Protein AF-A0A7W4D1I3-F1 (afdb_monomer_lite)

Radius of gyration: 10.97 Å; chains: 1; bounding box: 25×19×31 Å

Structure (mmCIF, N/CA/C/O backbone):
data_AF-A0A7W4D1I3-F1
#
_entry.id   AF-A0A7W4D1I3-F1
#
loop_
_atom_site.group_PDB
_atom_site.id
_atom_site.type_symbol
_atom_site.label_atom_id
_atom_site.label_alt_id
_atom_site.label_comp_id
_atom_site.label_asym_id
_atom_site.label_entity_id
_atom_site.label_seq_id
_atom_site.pdbx_PDB_ins_code
_atom_site.Cartn_x
_atom_site.Cartn_y
_atom_site.Cartn_z
_atom_site.occupancy
_atom_site.B_iso_or_equiv
_atom_site.auth_seq_id
_atom_site.auth_comp_id
_atom_site.auth_asym_id
_atom_site.auth_atom_id
_atom_site.pdbx_PDB_model_num
ATOM 1 N N . MET A 1 1 ? 1.838 0.924 17.418 1.00 68.94 1 MET A N 1
ATOM 2 C CA . MET A 1 1 ? 2.369 1.300 16.102 1.00 68.94 1 MET A CA 1
ATOM 3 C C . MET A 1 1 ? 2.789 0.064 15.322 1.00 68.94 1 MET A C 1
ATOM 5 O O . MET A 1 1 ? 3.802 -0.553 15.642 1.00 68.94 1 MET A O 1
ATOM 9 N N . SER A 1 2 ? 1.959 -0.327 14.356 1.00 83.38 2 SER A N 1
ATOM 10 C CA . SER A 1 2 ? 2.172 -1.492 13.491 1.00 83.38 2 SER A CA 1
ATOM 11 C C . SER A 1 2 ? 2.719 -1.035 12.139 1.00 83.38 2 SER A C 1
ATOM 13 O O . SER A 1 2 ? 2.307 0.009 11.633 1.00 83.38 2 SER A O 1
ATOM 15 N N . GLN A 1 3 ? 3.639 -1.803 11.556 1.00 85.00 3 GLN A N 1
ATOM 16 C CA . GLN A 1 3 ? 4.206 -1.560 10.227 1.00 85.00 3 GLN A CA 1
ATOM 17 C C . GLN A 1 3 ? 3.874 -2.740 9.303 1.00 85.00 3 GLN A C 1
ATOM 19 O O . GLN A 1 3 ? 3.926 -3.885 9.748 1.00 85.00 3 GLN A O 1
ATOM 24 N N . ARG A 1 4 ? 3.530 -2.467 8.038 1.00 87.75 4 ARG A N 1
ATOM 25 C CA . ARG A 1 4 ? 3.305 -3.464 6.977 1.00 87.75 4 ARG A CA 1
ATOM 26 C C . ARG A 1 4 ? 4.057 -3.048 5.707 1.00 87.75 4 ARG A C 1
ATOM 28 O O . ARG A 1 4 ? 4.040 -1.866 5.363 1.00 87.75 4 ARG A O 1
ATOM 35 N N . GLY A 1 5 ? 4.721 -3.997 5.049 1.00 88.75 5 GLY A N 1
ATOM 36 C CA . GLY A 1 5 ? 5.416 -3.788 3.777 1.00 88.75 5 GLY A CA 1
ATOM 37 C C . GLY A 1 5 ? 4.616 -4.330 2.595 1.00 88.75 5 GLY A C 1
ATOM 38 O O . GLY A 1 5 ? 3.928 -5.345 2.722 1.00 88.75 5 GLY A O 1
ATOM 39 N N . TYR A 1 6 ? 4.693 -3.652 1.452 1.00 87.56 6 TYR A N 1
ATOM 40 C CA . TYR A 1 6 ? 4.079 -4.086 0.200 1.00 87.56 6 TYR A CA 1
ATOM 41 C C . TYR A 1 6 ? 4.999 -3.818 -0.981 1.00 87.56 6 TYR A C 1
ATOM 43 O O . TYR A 1 6 ? 5.566 -2.736 -1.076 1.00 87.56 6 TYR A O 1
ATOM 51 N N . SER A 1 7 ? 5.073 -4.755 -1.918 1.00 86.81 7 SER A N 1
ATOM 52 C CA . SER A 1 7 ? 5.957 -4.659 -3.079 1.00 86.81 7 SER A CA 1
ATOM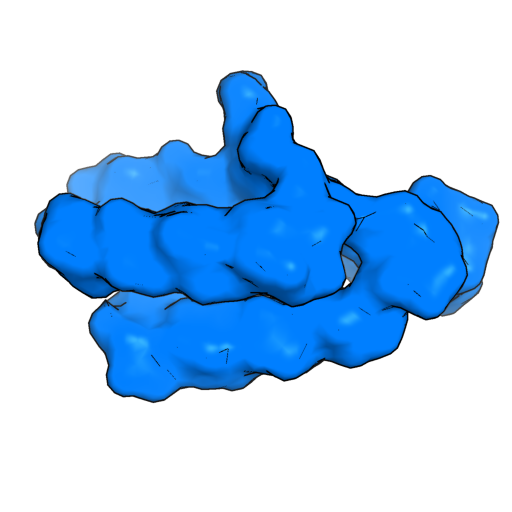 53 C C . SER A 1 7 ? 5.166 -4.809 -4.378 1.00 86.81 7 SER A C 1
ATOM 55 O O . SER A 1 7 ? 4.246 -5.624 -4.495 1.00 86.81 7 SER A O 1
ATOM 57 N N . PHE A 1 8 ? 5.534 -4.016 -5.376 1.00 83.75 8 PHE A N 1
ATOM 58 C CA . PHE A 1 8 ? 4.975 -4.003 -6.721 1.00 83.75 8 PHE A CA 1
ATOM 59 C C . PHE A 1 8 ? 6.013 -4.516 -7.713 1.00 83.75 8 PHE A C 1
ATOM 61 O O . PHE A 1 8 ? 7.179 -4.129 -7.663 1.00 83.75 8 PHE A O 1
ATOM 68 N N . ASP A 1 9 ? 5.581 -5.334 -8.672 1.00 80.06 9 ASP A N 1
ATOM 69 C CA . ASP A 1 9 ? 6.430 -5.713 -9.803 1.00 80.06 9 ASP A CA 1
ATOM 70 C C . ASP A 1 9 ? 6.786 -4.469 -10.655 1.00 80.06 9 ASP A C 1
ATOM 72 O O . ASP A 1 9 ? 6.024 -3.501 -10.700 1.00 80.06 9 ASP A O 1
ATOM 76 N N . ALA A 1 10 ? 7.903 -4.495 -11.395 1.00 74.62 10 ALA A N 1
ATOM 77 C CA . ALA A 1 10 ? 8.417 -3.338 -12.153 1.00 74.62 10 ALA A CA 1
ATOM 78 C C . ALA A 1 10 ? 7.387 -2.670 -13.092 1.00 74.62 10 ALA A C 1
ATOM 80 O O . ALA A 1 10 ? 7.366 -1.452 -13.244 1.00 74.62 10 ALA A O 1
ATOM 81 N N . GLN A 1 11 ? 6.470 -3.448 -13.681 1.00 75.50 11 GLN A N 1
ATOM 82 C CA . GLN A 1 11 ? 5.395 -2.927 -14.542 1.00 75.50 11 GLN A CA 1
ATOM 83 C C . GLN A 1 11 ? 4.353 -2.084 -13.788 1.00 75.50 11 GLN A C 1
ATOM 85 O O . GLN A 1 11 ? 3.643 -1.280 -14.392 1.00 75.50 11 GLN A O 1
ATOM 90 N N . ARG A 1 12 ? 4.232 -2.288 -12.475 1.00 71.31 12 ARG A N 1
ATOM 91 C CA . ARG A 1 12 ? 3.259 -1.638 -11.589 1.00 71.31 12 ARG A CA 1
ATOM 92 C C . ARG A 1 12 ? 3.911 -0.672 -10.613 1.00 71.31 12 ARG A C 1
ATOM 94 O O . ARG A 1 12 ? 3.227 -0.179 -9.728 1.00 71.31 12 ARG A O 1
ATOM 101 N N . ALA A 1 13 ? 5.191 -0.368 -10.789 1.00 73.44 13 ALA A N 1
ATOM 102 C CA . ALA A 1 13 ? 5.911 0.505 -9.880 1.00 73.44 13 ALA A CA 1
ATOM 103 C C . ALA A 1 13 ? 5.314 1.930 -9.816 1.00 73.44 13 ALA A C 1
ATOM 105 O O . ALA A 1 13 ? 5.299 2.527 -8.751 1.00 73.44 13 ALA A O 1
ATOM 106 N N . HIS A 1 14 ? 4.681 2.411 -10.898 1.00 75.12 14 HIS A N 1
ATOM 107 C CA . HIS A 1 14 ? 3.899 3.662 -10.909 1.00 75.12 14 HIS A CA 1
ATOM 108 C C . HIS A 1 14 ? 2.701 3.669 -9.944 1.00 75.12 14 HIS A C 1
ATOM 110 O O . HIS A 1 14 ? 2.216 4.729 -9.573 1.00 75.12 14 HIS A O 1
ATOM 116 N N . ARG A 1 15 ? 2.192 2.492 -9.553 1.00 80.75 15 ARG A N 1
ATOM 117 C CA . ARG A 1 15 ? 1.094 2.386 -8.584 1.00 80.75 15 ARG A CA 1
ATOM 118 C C . ARG A 1 15 ? 1.571 2.556 -7.151 1.00 80.75 15 ARG A C 1
ATOM 120 O O . ARG A 1 15 ? 0.738 2.609 -6.248 1.00 80.75 15 ARG A O 1
ATOM 127 N N . ALA A 1 16 ? 2.885 2.604 -6.929 1.00 81.06 16 ALA A N 1
ATOM 128 C CA . ALA A 1 16 ? 3.396 2.788 -5.592 1.00 81.06 16 ALA A CA 1
ATOM 129 C C . ALA A 1 16 ? 3.067 4.189 -5.056 1.00 81.06 16 ALA A C 1
ATOM 131 O O . ALA A 1 16 ? 2.611 4.314 -3.924 1.00 81.06 16 ALA A O 1
ATOM 132 N N . ASP A 1 17 ? 3.164 5.220 -5.899 1.00 81.56 17 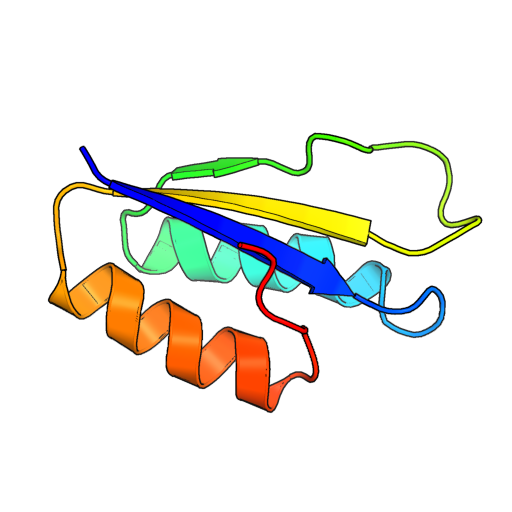ASP A N 1
ATOM 133 C CA . ASP A 1 17 ? 2.731 6.579 -5.557 1.00 81.56 17 ASP A CA 1
ATOM 134 C C . ASP A 1 17 ? 1.230 6.648 -5.235 1.00 81.56 17 ASP A C 1
ATOM 136 O O . ASP A 1 17 ? 0.828 7.263 -4.245 1.00 81.56 17 ASP A O 1
ATOM 140 N N . ASP A 1 18 ? 0.390 5.965 -6.024 1.00 87.06 18 ASP A N 1
ATOM 141 C CA . ASP A 1 18 ? -1.054 5.875 -5.764 1.00 87.06 18 ASP A CA 1
ATOM 142 C C . ASP A 1 18 ? -1.335 5.244 -4.396 1.00 87.06 18 ASP A C 1
ATOM 144 O O . ASP A 1 18 ? -2.218 5.686 -3.66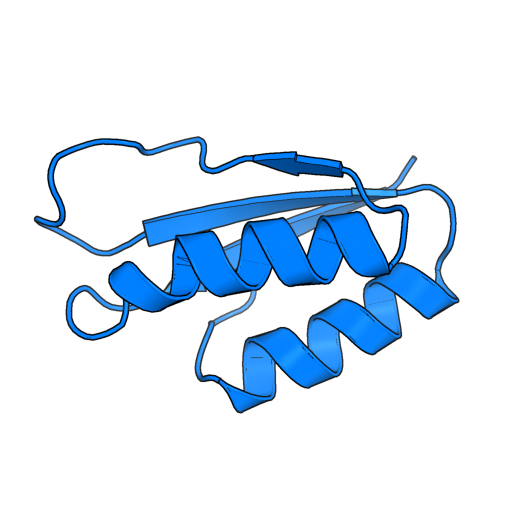2 1.00 87.06 18 ASP A O 1
ATOM 148 N N . ALA A 1 19 ? -0.568 4.217 -4.033 1.00 88.50 19 ALA A N 1
ATOM 149 C CA . ALA A 1 19 ? -0.696 3.547 -2.752 1.00 88.50 19 ALA A CA 1
ATOM 150 C C . ALA A 1 19 ? -0.173 4.387 -1.577 1.00 88.50 19 ALA A C 1
ATOM 152 O O . ALA A 1 19 ? -0.773 4.346 -0.504 1.00 88.50 19 ALA A O 1
ATOM 153 N N . VAL A 1 20 ? 0.859 5.215 -1.760 1.00 88.31 20 VAL A N 1
ATOM 154 C CA . VAL A 1 20 ? 1.250 6.209 -0.744 1.00 88.31 20 VAL A CA 1
ATOM 155 C C . VAL A 1 20 ? 0.118 7.216 -0.514 1.00 88.31 20 VAL A C 1
ATOM 157 O O . VAL A 1 20 ? -0.258 7.466 0.632 1.00 88.31 20 VAL A O 1
ATOM 160 N N . ASN A 1 21 ? -0.487 7.733 -1.587 1.00 89.31 21 ASN A N 1
ATOM 161 C CA . ASN A 1 21 ? -1.613 8.665 -1.488 1.00 89.31 21 ASN A CA 1
ATOM 162 C C . ASN A 1 21 ? -2.832 8.023 -0.805 1.00 89.31 21 ASN A C 1
ATOM 164 O O . ASN A 1 21 ? -3.398 8.605 0.117 1.00 89.31 21 ASN A O 1
ATOM 168 N N . ALA A 1 22 ? -3.188 6.792 -1.184 1.00 90.81 22 ALA A N 1
ATOM 169 C CA . ALA A 1 22 ? -4.299 6.064 -0.575 1.00 90.81 22 ALA A CA 1
ATOM 170 C C . ALA A 1 22 ? -4.075 5.785 0.922 1.00 90.81 22 ALA A C 1
ATOM 172 O O . ALA A 1 22 ? -5.013 5.854 1.715 1.00 90.81 22 ALA A O 1
ATOM 173 N N . ALA A 1 23 ? -2.838 5.495 1.335 1.00 90.94 23 ALA A N 1
ATOM 174 C CA . ALA A 1 23 ? -2.503 5.357 2.748 1.00 90.94 23 ALA A CA 1
ATOM 175 C C . ALA A 1 23 ? -2.686 6.684 3.503 1.00 90.94 23 ALA A C 1
ATOM 177 O O . ALA A 1 23 ? -3.268 6.689 4.588 1.00 90.94 23 ALA A O 1
ATOM 178 N N . HIS A 1 24 ? -2.257 7.807 2.920 1.00 89.94 24 HIS A N 1
ATOM 179 C CA . HIS A 1 24 ? -2.439 9.135 3.514 1.00 89.94 24 HIS A CA 1
ATOM 180 C C . HIS A 1 24 ? -3.919 9.525 3.648 1.00 89.94 24 HIS A C 1
ATOM 182 O O . HIS A 1 24 ? -4.308 10.052 4.691 1.00 89.94 24 HIS A O 1
ATOM 188 N N . ASP A 1 25 ? -4.757 9.200 2.659 1.00 91.56 25 ASP A N 1
ATOM 189 C CA . ASP A 1 25 ? -6.212 9.412 2.722 1.00 91.56 25 ASP A CA 1
ATOM 190 C C . ASP A 1 25 ? -6.874 8.614 3.860 1.00 91.56 25 ASP A C 1
ATOM 192 O O . ASP A 1 25 ? -7.880 9.038 4.432 1.00 91.56 25 ASP A O 1
ATOM 196 N N . LEU A 1 26 ? -6.288 7.471 4.229 1.00 89.69 26 LEU A N 1
ATOM 197 C CA . LEU A 1 26 ? -6.707 6.645 5.365 1.00 89.69 26 LEU A CA 1
ATOM 198 C C . LEU A 1 26 ? -6.087 7.088 6.703 1.00 89.69 26 LEU A C 1
ATOM 200 O O . LEU A 1 26 ? -6.322 6.447 7.727 1.00 89.69 26 LEU A O 1
ATOM 204 N N . GLY A 1 27 ? -5.296 8.167 6.720 1.00 90.69 27 GLY A N 1
ATOM 205 C CA . GLY A 1 27 ? -4.591 8.649 7.911 1.00 90.69 27 GLY A CA 1
ATOM 206 C C . GLY A 1 27 ? -3.399 7.780 8.325 1.00 90.69 27 GLY A C 1
ATOM 207 O O . GLY A 1 27 ? -2.912 7.894 9.451 1.00 90.69 27 GLY A O 1
ATOM 208 N N . LEU A 1 28 ? -2.929 6.903 7.438 1.00 91.81 28 LEU A N 1
ATOM 209 C CA . LEU A 1 28 ? -1.739 6.083 7.633 1.00 91.81 28 LEU A CA 1
ATOM 210 C C . LEU A 1 28 ? -0.504 6.835 7.130 1.00 91.81 28 LEU A C 1
ATOM 212 O O . LEU A 1 28 ? -0.585 7.683 6.246 1.00 91.81 28 LEU A O 1
ATOM 216 N N . GLN A 1 29 ? 0.663 6.505 7.670 1.00 91.19 29 GLN A N 1
ATOM 217 C CA . GLN A 1 29 ? 1.940 6.986 7.149 1.00 91.19 29 GLN A CA 1
ATOM 218 C C . GLN A 1 29 ? 2.469 5.974 6.141 1.00 91.19 29 GLN A C 1
ATOM 220 O O . GLN A 1 29 ? 2.656 4.816 6.503 1.00 91.19 29 GLN A O 1
ATOM 225 N N . ALA A 1 30 ? 2.748 6.391 4.911 1.00 88.75 30 ALA A N 1
ATOM 226 C CA . ALA A 1 30 ? 3.359 5.533 3.905 1.00 88.75 30 ALA A CA 1
ATOM 227 C C . ALA A 1 30 ? 4.634 6.167 3.358 1.00 88.75 30 ALA A C 1
ATOM 229 O O . ALA A 1 30 ? 4.694 7.373 3.135 1.00 88.75 30 ALA A O 1
ATOM 230 N N . VAL A 1 31 ? 5.661 5.349 3.148 1.00 85.62 31 VAL A N 1
ATOM 231 C CA . VAL A 1 31 ? 6.911 5.770 2.511 1.00 85.62 31 VAL A CA 1
ATOM 232 C C . VAL A 1 31 ? 7.338 4.731 1.491 1.00 85.62 31 VAL A C 1
ATOM 234 O O . VAL A 1 31 ? 7.169 3.536 1.727 1.00 85.62 31 VAL A O 1
ATOM 237 N N . ASN A 1 32 ? 7.923 5.186 0.390 1.00 79.56 32 ASN A N 1
ATOM 238 C CA . ASN A 1 32 ? 8.651 4.327 -0.530 1.00 79.56 32 ASN A CA 1
ATOM 239 C C . ASN A 1 32 ? 10.132 4.315 -0.094 1.00 79.56 32 ASN A C 1
ATOM 241 O O . ASN A 1 32 ? 10.794 5.346 -0.224 1.00 79.56 32 ASN A O 1
ATOM 245 N N . PRO A 1 33 ? 10.640 3.234 0.536 1.00 68.88 33 PRO A N 1
ATOM 246 C CA . PRO A 1 33 ? 12.026 3.179 1.007 1.00 68.88 33 PRO A CA 1
ATOM 247 C C . PRO A 1 33 ? 13.033 3.067 -0.143 1.00 68.88 33 PRO A C 1
ATOM 249 O O . PRO A 1 33 ? 14.168 3.522 0.003 1.00 68.88 33 PRO A O 1
ATOM 252 N N . ASP A 1 34 ? 12.603 2.501 -1.271 1.00 62.09 34 ASP A N 1
ATOM 253 C CA . ASP A 1 34 ? 13.395 2.300 -2.473 1.00 62.09 34 ASP A CA 1
ATOM 254 C C . ASP A 1 34 ? 12.832 3.196 -3.579 1.00 62.09 34 ASP A C 1
ATOM 256 O O . ASP A 1 34 ? 11.997 2.810 -4.397 1.00 62.09 34 ASP A O 1
ATOM 260 N N . ASP A 1 35 ? 13.370 4.413 -3.628 1.00 59.78 35 ASP A N 1
ATOM 261 C CA . ASP A 1 35 ? 13.226 5.347 -4.745 1.00 59.78 35 ASP A CA 1
ATOM 262 C C . ASP A 1 35 ? 14.426 5.247 -5.735 1.00 59.78 35 ASP A C 1
ATOM 264 O O . ASP A 1 35 ? 15.077 6.258 -6.008 1.00 59.78 35 ASP A O 1
ATOM 268 N N . PRO A 1 36 ? 14.856 4.074 -6.269 1.00 52.62 36 PRO A N 1
ATOM 269 C CA . PRO A 1 36 ? 15.671 4.064 -7.475 1.00 52.62 36 PRO A CA 1
ATOM 270 C C . PRO A 1 36 ? 14.755 4.152 -8.709 1.00 52.62 36 PRO A C 1
ATOM 272 O O . PRO A 1 36 ? 13.587 3.764 -8.651 1.00 52.62 36 PRO A O 1
ATOM 275 N N . PRO A 1 37 ? 15.257 4.632 -9.863 1.00 54.16 37 PRO A N 1
ATOM 276 C CA . PRO A 1 37 ? 14.442 4.881 -11.049 1.00 54.16 37 PRO A CA 1
ATOM 277 C C . PRO A 1 37 ? 13.899 3.565 -11.626 1.00 54.16 37 PRO A C 1
ATOM 279 O O . PRO A 1 37 ? 14.543 2.939 -12.459 1.00 54.16 37 PRO A O 1
ATOM 282 N N . TYR A 1 38 ? 12.731 3.132 -11.147 1.00 53.50 38 TYR A N 1
ATOM 283 C CA . TYR A 1 38 ? 11.809 2.138 -11.712 1.00 53.50 38 TYR A CA 1
ATOM 284 C C . TYR A 1 38 ? 12.438 0.918 -12.422 1.00 53.50 38 TYR A C 1
ATOM 286 O O . TYR A 1 38 ? 11.942 0.465 -13.454 1.00 53.50 38 TYR A O 1
ATOM 294 N N . GLY A 1 39 ? 13.532 0.373 -11.879 1.00 46.75 39 GLY A N 1
ATOM 295 C CA . GLY A 1 39 ? 14.329 -0.677 -12.528 1.00 46.75 39 GLY A CA 1
ATOM 296 C C . GLY A 1 39 ? 14.048 -2.111 -12.064 1.00 46.75 39 GLY A C 1
ATOM 297 O O . GLY A 1 39 ? 14.434 -3.047 -12.761 1.00 46.75 39 GLY A O 1
ATOM 298 N N . GLY A 1 40 ? 13.387 -2.307 -10.915 1.00 57.59 40 GLY A N 1
ATOM 299 C CA . GLY A 1 40 ? 13.229 -3.638 -10.296 1.00 57.59 40 GLY A CA 1
ATOM 300 C C . GLY A 1 40 ? 11.887 -3.920 -9.612 1.00 57.59 40 GLY A C 1
ATOM 301 O O . GLY A 1 40 ? 11.629 -5.061 -9.247 1.00 57.59 40 GLY A O 1
ATOM 302 N N . GLY A 1 41 ? 11.019 -2.917 -9.486 1.00 65.69 41 GLY A N 1
ATOM 303 C CA . GLY A 1 41 ? 9.842 -2.954 -8.617 1.00 65.69 41 GLY A CA 1
ATOM 304 C C . GLY A 1 41 ? 9.802 -1.702 -7.747 1.00 65.69 41 GLY A C 1
ATOM 305 O O . GLY A 1 41 ? 10.742 -0.912 -7.787 1.00 65.69 41 GLY A O 1
ATOM 306 N N . ALA A 1 42 ? 8.710 -1.501 -7.020 1.00 80.31 42 ALA A N 1
ATOM 307 C CA . ALA A 1 42 ? 8.599 -0.443 -6.016 1.00 80.31 42 ALA A CA 1
ATOM 308 C C 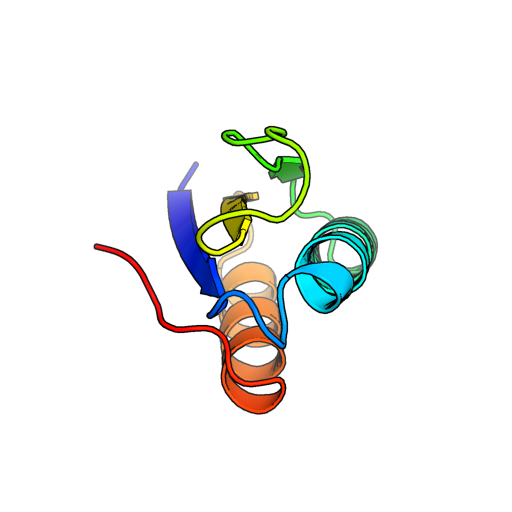. ALA A 1 42 ? 8.079 -1.040 -4.715 1.00 80.31 42 ALA A C 1
ATOM 310 O O . ALA A 1 42 ? 7.245 -1.946 -4.748 1.00 80.31 42 ALA A O 1
ATOM 311 N N . GLU A 1 43 ? 8.554 -0.535 -3.586 1.00 83.44 43 GLU A N 1
ATOM 312 C CA . GLU A 1 43 ? 8.163 -1.015 -2.266 1.00 83.44 43 GLU A CA 1
ATOM 313 C C . GLU A 1 43 ? 7.489 0.104 -1.486 1.00 83.44 43 GLU A C 1
ATOM 315 O O . GLU A 1 43 ? 7.748 1.281 -1.695 1.00 83.44 43 GLU A O 1
ATOM 320 N N . ILE A 1 44 ? 6.579 -0.240 -0.588 1.00 86.94 44 ILE A N 1
ATOM 321 C CA . ILE A 1 44 ? 5.919 0.729 0.276 1.00 86.94 44 ILE A CA 1
ATOM 322 C C . ILE A 1 44 ? 5.866 0.168 1.673 1.00 86.94 44 ILE A C 1
ATOM 324 O O . ILE A 1 44 ? 5.376 -0.934 1.916 1.00 86.94 44 ILE A O 1
ATOM 328 N N . LEU A 1 45 ? 6.313 0.984 2.610 1.00 89.31 45 LEU A N 1
ATOM 329 C CA . LEU A 1 45 ? 6.189 0.734 4.027 1.00 89.31 45 LEU A CA 1
ATOM 330 C C . LEU A 1 45 ? 5.068 1.604 4.571 1.00 89.31 45 LEU A C 1
ATOM 332 O O . LEU A 1 45 ? 5.183 2.828 4.587 1.00 89.31 45 LEU A O 1
ATOM 336 N N . VAL A 1 46 ? 4.008 0.964 5.057 1.00 90.69 46 VAL A N 1
ATOM 337 C CA . VAL A 1 46 ? 2.863 1.635 5.673 1.00 90.69 46 VAL A CA 1
ATOM 338 C C . VAL A 1 46 ? 2.875 1.418 7.180 1.00 90.69 46 VAL A C 1
ATOM 340 O O . VAL A 1 46 ? 3.133 0.318 7.670 1.00 90.69 46 VAL A O 1
ATOM 343 N N . ARG A 1 47 ? 2.616 2.483 7.934 1.00 91.31 47 ARG A N 1
ATOM 344 C CA . ARG A 1 47 ? 2.591 2.519 9.395 1.00 91.31 47 ARG A CA 1
ATOM 345 C C . ARG A 1 47 ? 1.320 3.200 9.879 1.00 91.31 47 ARG A C 1
ATOM 347 O O . ARG A 1 47 ? 0.909 4.223 9.341 1.00 91.31 47 ARG A O 1
ATOM 354 N N . GLY A 1 48 ? 0.731 2.659 10.935 1.00 89.44 48 GLY A N 1
ATOM 355 C CA . GLY A 1 48 ? -0.436 3.252 11.576 1.00 89.44 48 GLY A CA 1
ATOM 356 C C . GLY A 1 48 ? -0.766 2.596 12.910 1.00 89.44 48 GLY A C 1
ATOM 357 O O . GLY A 1 48 ? -0.271 1.510 13.233 1.00 89.44 48 GLY A O 1
ATOM 358 N N . ASP A 1 49 ? -1.595 3.279 13.692 1.00 89.88 49 ASP A N 1
ATOM 359 C CA . ASP A 1 49 ? -2.153 2.760 14.945 1.00 89.88 49 ASP A CA 1
ATOM 360 C C . ASP A 1 49 ? -3.605 2.277 14.780 1.00 89.88 49 ASP A C 1
ATOM 362 O O . ASP A 1 49 ? -4.095 1.515 15.611 1.00 89.88 49 ASP A O 1
ATOM 366 N N . ASP A 1 50 ? -4.272 2.654 13.684 1.00 90.81 50 ASP A N 1
ATOM 367 C CA . ASP A 1 50 ? -5.621 2.200 13.349 1.00 90.81 50 ASP A CA 1
ATOM 368 C C . ASP A 1 50 ? -5.569 0.886 12.549 1.00 90.81 50 ASP A C 1
ATOM 370 O O . ASP A 1 50 ? -5.146 0.841 11.390 1.00 90.81 50 ASP A O 1
ATOM 374 N N . ALA A 1 51 ? -5.994 -0.204 13.190 1.00 88.06 51 ALA A N 1
ATOM 375 C CA . ALA A 1 51 ? -6.026 -1.528 12.576 1.00 88.06 51 ALA A CA 1
ATOM 376 C C . ALA A 1 51 ? -7.032 -1.619 11.415 1.00 88.06 51 ALA A C 1
ATOM 378 O O . ALA A 1 51 ? -6.746 -2.284 10.424 1.00 88.06 51 ALA A O 1
ATOM 379 N N . LEU A 1 52 ? -8.168 -0.917 11.502 1.00 91.81 52 LEU A N 1
ATOM 380 C CA . LEU A 1 52 ? -9.193 -0.930 10.460 1.00 91.81 52 LEU A CA 1
ATOM 381 C C . LEU A 1 52 ? -8.706 -0.194 9.210 1.00 91.81 52 LEU A C 1
ATOM 383 O O . LEU A 1 52 ? -8.942 -0.658 8.096 1.00 91.81 52 LEU A O 1
ATOM 387 N N . ALA A 1 53 ? -8.009 0.929 9.388 1.00 91.75 53 ALA A N 1
ATOM 388 C CA . ALA A 1 53 ? -7.374 1.646 8.288 1.00 91.75 53 ALA A CA 1
ATOM 389 C C . ALA A 1 53 ? -6.295 0.782 7.617 1.00 91.75 53 ALA A C 1
ATOM 391 O O . ALA A 1 53 ? -6.251 0.709 6.390 1.00 91.75 53 ALA A O 1
ATOM 392 N N . LEU A 1 54 ? -5.471 0.078 8.404 1.00 90.88 54 LEU A N 1
ATOM 393 C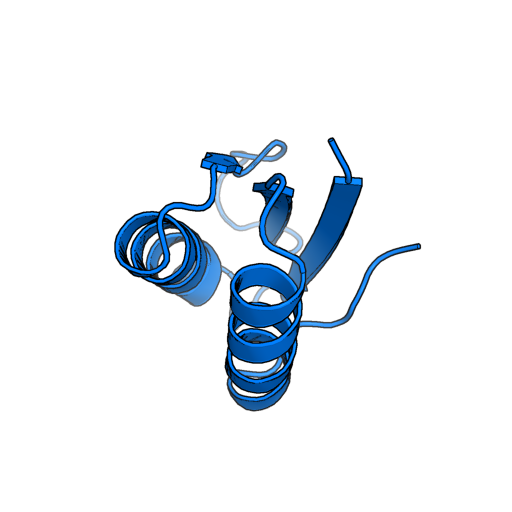 CA . LEU A 1 54 ? -4.460 -0.843 7.875 1.00 90.88 54 LEU A CA 1
ATOM 394 C C . LEU A 1 54 ? -5.076 -2.000 7.076 1.00 90.88 54 LEU A C 1
ATOM 396 O O . LEU A 1 54 ? -4.548 -2.336 6.019 1.00 90.88 54 LEU A O 1
ATOM 400 N N . ASP A 1 55 ? -6.179 -2.589 7.542 1.00 92.44 55 ASP A N 1
ATOM 401 C CA . ASP A 1 55 ? -6.854 -3.673 6.817 1.00 92.44 55 ASP A CA 1
ATOM 402 C C . ASP A 1 55 ? -7.564 -3.165 5.553 1.00 92.44 55 ASP A C 1
ATOM 404 O O . ASP A 1 55 ? -7.409 -3.758 4.489 1.00 92.44 55 ASP A O 1
ATOM 408 N N . ARG A 1 56 ? -8.236 -2.007 5.616 1.00 92.75 56 ARG A N 1
ATOM 409 C CA . ARG A 1 56 ? -8.810 -1.327 4.436 1.00 92.75 56 ARG A CA 1
ATOM 410 C C . ARG A 1 56 ? -7.752 -1.043 3.375 1.00 92.75 56 ARG A C 1
ATOM 412 O O . ARG A 1 56 ? -7.994 -1.237 2.184 1.00 92.75 56 ARG A O 1
ATOM 419 N N . PHE A 1 57 ? -6.591 -0.564 3.813 1.00 93.25 57 PHE A N 1
ATOM 420 C CA . PHE A 1 57 ? -5.462 -0.315 2.935 1.00 93.25 57 PHE A CA 1
ATOM 421 C C . PHE A 1 57 ? -4.935 -1.617 2.324 1.00 93.25 57 PHE A C 1
ATOM 423 O O . PHE A 1 57 ? -4.707 -1.671 1.120 1.00 93.25 57 PHE A O 1
ATOM 430 N N . GLU A 1 58 ? -4.782 -2.670 3.131 1.00 92.31 58 GLU A N 1
ATOM 431 C CA . GLU A 1 58 ? -4.322 -3.984 2.678 1.00 92.31 58 GLU A CA 1
ATOM 432 C C . GLU A 1 58 ? -5.235 -4.567 1.591 1.00 92.31 58 GLU A C 1
ATOM 434 O O . GLU A 1 58 ? -4.758 -4.990 0.538 1.00 92.31 58 GLU A O 1
ATOM 439 N N . GLU A 1 59 ? -6.552 -4.538 1.794 1.00 92.56 59 GLU A N 1
ATOM 440 C CA . GLU A 1 59 ? -7.514 -5.010 0.794 1.00 92.56 59 GLU A CA 1
ATOM 441 C C . GLU A 1 59 ? -7.372 -4.251 -0.532 1.00 92.56 59 GLU A C 1
ATOM 443 O O . GLU A 1 59 ? -7.343 -4.850 -1.612 1.00 92.56 59 GLU A O 1
ATOM 448 N N . TRP A 1 60 ? -7.241 -2.926 -0.457 1.00 92.50 60 TRP A N 1
ATOM 449 C CA . TRP A 1 60 ? -7.109 -2.080 -1.637 1.00 92.50 60 TRP A CA 1
ATOM 450 C C . TRP A 1 60 ? -5.767 -2.287 -2.357 1.00 92.50 60 TRP A C 1
ATOM 452 O O . TRP A 1 60 ? -5.740 -2.453 -3.580 1.00 92.50 60 TRP A O 1
ATOM 462 N N . VAL A 1 61 ? -4.654 -2.336 -1.616 1.00 90.69 61 VAL A N 1
ATOM 463 C CA . VAL A 1 61 ? -3.300 -2.423 -2.185 1.00 90.69 61 VAL A CA 1
ATOM 464 C C . VAL A 1 61 ? -3.058 -3.788 -2.845 1.00 90.69 61 VAL A C 1
ATOM 466 O O . VAL A 1 61 ? -2.455 -3.875 -3.918 1.00 90.69 61 VAL A O 1
ATOM 469 N N . LEU A 1 62 ? -3.620 -4.861 -2.280 1.00 90.12 62 LEU A N 1
ATOM 470 C CA . LEU A 1 62 ? -3.602 -6.189 -2.893 1.00 90.12 62 LEU A CA 1
ATOM 471 C C . LEU A 1 62 ? -4.481 -6.248 -4.153 1.00 90.12 62 LEU A C 1
ATOM 473 O O . LEU A 1 62 ? -4.087 -6.862 -5.147 1.00 90.12 62 LEU A O 1
ATOM 477 N N . ALA A 1 63 ? -5.631 -5.562 -4.176 1.00 90.88 63 ALA A N 1
ATOM 478 C CA . ALA A 1 63 ? -6.508 -5.515 -5.351 1.00 90.88 63 ALA A CA 1
ATOM 479 C C . ALA A 1 63 ? -5.849 -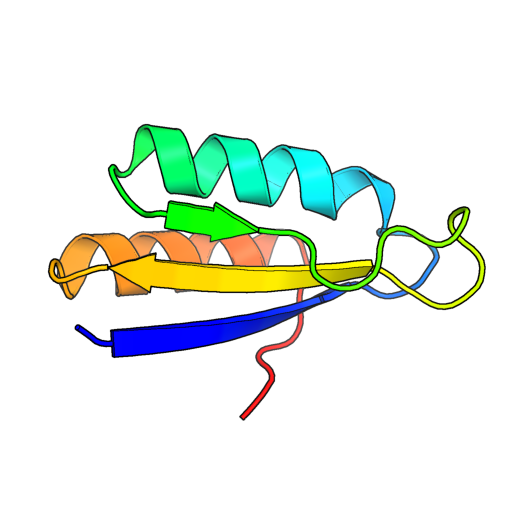4.831 -6.563 1.00 90.88 63 ALA A C 1
ATOM 481 O O . ALA A 1 63 ? -6.051 -5.243 -7.710 1.00 90.88 63 ALA A O 1
ATOM 482 N N . ILE A 1 64 ? -5.003 -3.821 -6.331 1.00 85.56 64 ILE A N 1
ATOM 483 C CA . ILE A 1 64 ? -4.217 -3.179 -7.397 1.00 85.56 64 ILE A CA 1
ATOM 484 C C . ILE A 1 64 ? -2.947 -3.964 -7.769 1.00 85.56 64 ILE A C 1
ATOM 486 O O . ILE A 1 64 ? -2.232 -3.567 -8.699 1.00 85.56 64 ILE A O 1
ATOM 490 N N . GLY A 1 65 ? -2.719 -5.115 -7.132 1.00 84.81 65 GLY A N 1
ATOM 491 C CA . GLY A 1 65 ? -1.694 -6.102 -7.463 1.00 84.81 65 GLY A CA 1
ATOM 492 C C . GLY A 1 65 ? -0.356 -5.915 -6.761 1.00 84.81 65 GLY A C 1
ATOM 493 O O . GLY A 1 65 ? 0.653 -6.339 -7.320 1.00 84.81 65 GLY A O 1
ATOM 494 N N . ALA A 1 66 ? -0.335 -5.287 -5.586 1.00 87.12 66 ALA A N 1
ATOM 495 C CA . ALA A 1 66 ? 0.809 -5.408 -4.694 1.00 87.12 66 ALA A CA 1
ATOM 496 C C . ALA A 1 66 ? 0.873 -6.812 -4.080 1.00 87.12 66 ALA A C 1
ATOM 498 O O . ALA A 1 66 ? -0.127 -7.529 -3.998 1.00 87.12 66 ALA A O 1
ATOM 499 N N . LYS A 1 67 ? 2.055 -7.187 -3.609 1.00 87.31 67 LYS A N 1
ATOM 500 C CA . LYS A 1 67 ? 2.288 -8.365 -2.773 1.00 87.31 67 LYS A CA 1
ATOM 501 C C . LYS A 1 67 ? 2.646 -7.878 -1.378 1.00 87.31 67 LYS A C 1
ATOM 503 O O . LYS A 1 67 ? 3.349 -6.883 -1.250 1.00 87.31 67 LYS A O 1
ATOM 508 N N . ARG A 1 68 ? 2.151 -8.548 -0.342 1.00 83.94 68 ARG A N 1
ATOM 509 C CA . ARG A 1 68 ? 2.519 -8.225 1.039 1.00 83.94 68 ARG A CA 1
ATOM 510 C C . ARG A 1 68 ? 3.906 -8.786 1.345 1.00 83.94 68 ARG A C 1
ATOM 512 O O . ARG A 1 68 ? 4.132 -9.974 1.115 1.00 83.94 68 ARG A O 1
ATOM 519 N N . ASP A 1 69 ? 4.775 -7.935 1.870 1.00 77.69 69 ASP A N 1
ATOM 520 C CA . ASP A 1 69 ? 6.100 -8.291 2.377 1.00 77.69 69 ASP A CA 1
ATOM 521 C C . ASP A 1 69 ? 6.032 -8.465 3.913 1.00 77.69 69 ASP A C 1
ATOM 523 O O . ASP A 1 69 ? 5.200 -7.821 4.570 1.00 77.69 69 ASP A O 1
ATOM 527 N N . TYR A 1 70 ? 6.792 -9.418 4.469 1.00 59.94 70 TYR A N 1
ATOM 528 C CA . TYR A 1 70 ? 6.578 -9.997 5.813 1.00 59.94 70 TYR A CA 1
ATOM 529 C C . TYR A 1 70 ? 7.568 -9.505 6.869 1.00 59.94 70 TYR A C 1
ATOM 531 O O . TYR A 1 70 ? 8.786 -9.522 6.594 1.00 59.94 70 TYR A O 1
#

pLDDT: mean 82.41, std 11.55, range [46.75, 93.25]

Secondary structure (DSSP, 8-state):
-EEEEEEE-GGGTTHHHHHHHHHHHTT-EEE-S--SSSSS-EEEEEEES-HHHHHHHHHHHHHTT-EEE-

Sequence (70 aa):
MSQRGYSFDAQRAHRADDAVNAAHDLGLQAVNPDDPPYGGGAEILVRGDDALALDRFEEWVLAIGAKRDY

Foldseek 3Di:
DDKWKKKFFLVCQVCLVVLCVLLVVLVWHKDFPDPDDSDGTTMIMIGDPDPVSVVVSVVVRVVSPIDIDD